Protein AF-A0A3P6BH16-F1 (afdb_monomer_lite)

Sequence (63 aa):
VKIGLSCCEEDEERRMETRDAVEKIERLRDGQDLDGDFATSTHNVFASRLMDDDDFGLAMNGG

Radius of gyration: 20.87 Å; chains: 1; bounding box: 48×22×52 Å

Organism: Brassica oleracea (NCBI:txid3712)

pLDDT: mean 70.78, std 19.98, range [36.53, 95.81]

Structure (mmCIF, N/CA/C/O backbone):
data_AF-A0A3P6BH16-F1
#
_entry.id   AF-A0A3P6BH16-F1
#
loop_
_atom_site.group_PDB
_atom_site.id
_atom_site.type_symbol
_atom_site.label_atom_id
_atom_site.label_alt_id
_atom_site.label_comp_id
_atom_site.label_asym_id
_atom_site.label_entity_id
_atom_site.label_seq_id
_atom_site.pdbx_PDB_ins_code
_atom_site.Cartn_x
_atom_site.Cartn_y
_atom_site.Cartn_z
_atom_site.occupancy
_atom_site.B_iso_or_equ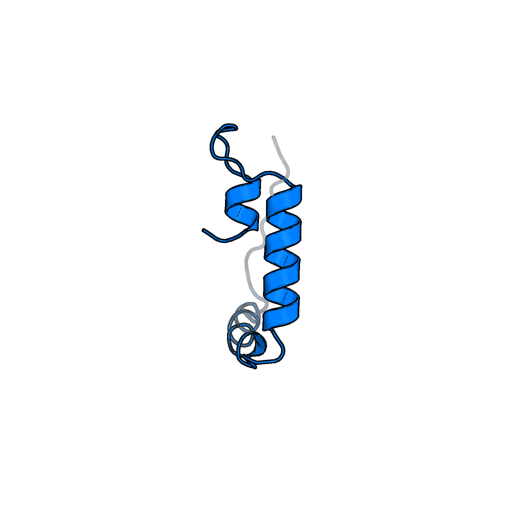iv
_atom_site.auth_seq_id
_atom_site.auth_comp_id
_atom_site.auth_asym_id
_atom_site.auth_atom_id
_atom_site.pdbx_PDB_model_num
ATOM 1 N N . VAL A 1 1 ? -0.554 -12.744 -1.492 1.00 60.75 1 VAL A N 1
ATOM 2 C CA . VAL A 1 1 ? 0.265 -11.760 -2.242 1.00 60.75 1 VAL A CA 1
ATOM 3 C C . VAL A 1 1 ? 1.100 -10.972 -1.235 1.00 60.75 1 VAL A C 1
ATOM 5 O O . VAL A 1 1 ? 0.587 -10.689 -0.159 1.00 60.75 1 VAL A O 1
ATOM 8 N N . LYS A 1 2 ? 2.392 -10.717 -1.500 1.00 86.50 2 LYS A N 1
ATOM 9 C CA . LYS A 1 2 ? 3.255 -9.907 -0.606 1.00 86.50 2 LYS A CA 1
ATOM 10 C C . LYS A 1 2 ? 2.747 -8.458 -0.611 1.00 86.50 2 LYS A C 1
ATOM 12 O O . LYS A 1 2 ? 2.326 -8.003 -1.666 1.00 86.50 2 LYS A O 1
ATOM 17 N N . ILE A 1 3 ? 2.836 -7.731 0.509 1.00 91.00 3 ILE A N 1
ATOM 18 C CA . ILE A 1 3 ? 2.301 -6.354 0.629 1.00 91.00 3 ILE A CA 1
ATOM 19 C C . ILE A 1 3 ? 2.774 -5.464 -0.533 1.00 91.00 3 ILE A C 1
ATOM 21 O O . ILE A 1 3 ? 1.956 -4.837 -1.192 1.00 91.00 3 ILE A O 1
ATOM 25 N N . GLY A 1 4 ? 4.069 -5.506 -0.869 1.00 91.25 4 GLY A N 1
ATOM 26 C CA . GLY A 1 4 ? 4.621 -4.721 -1.981 1.00 91.25 4 GLY A CA 1
ATOM 27 C C . GLY A 1 4 ? 4.047 -5.058 -3.364 1.00 91.25 4 GLY A C 1
ATOM 28 O O . GLY A 1 4 ? 3.919 -4.163 -4.187 1.00 91.25 4 GLY A O 1
ATOM 29 N N . LEU A 1 5 ? 3.654 -6.313 -3.617 1.00 92.38 5 LEU A N 1
ATOM 30 C CA . LEU A 1 5 ? 3.004 -6.684 -4.881 1.00 92.38 5 LEU A CA 1
ATOM 31 C C . LEU A 1 5 ? 1.589 -6.099 -4.958 1.00 92.38 5 LEU A C 1
ATOM 33 O O . LEU A 1 5 ? 1.231 -5.534 -5.980 1.00 92.38 5 LEU A O 1
ATOM 37 N N . SER A 1 6 ? 0.828 -6.153 -3.862 1.00 92.81 6 SER A N 1
ATOM 38 C CA . SER A 1 6 ? -0.529 -5.593 -3.818 1.00 92.81 6 SER A CA 1
ATOM 39 C C . SER A 1 6 ? -0.569 -4.061 -3.873 1.00 92.81 6 SER A C 1
ATOM 41 O O . SER A 1 6 ? -1.563 -3.498 -4.320 1.00 92.81 6 SER A O 1
ATOM 43 N N . CYS A 1 7 ? 0.484 -3.368 -3.429 1.00 94.25 7 CYS A N 1
ATOM 44 C CA . CYS A 1 7 ? 0.584 -1.910 -3.574 1.00 94.25 7 CYS A CA 1
ATOM 45 C C . CYS A 1 7 ? 0.926 -1.474 -5.008 1.00 94.25 7 CYS A C 1
ATOM 47 O O . CYS A 1 7 ? 0.584 -0.364 -5.404 1.00 94.25 7 CYS A O 1
ATOM 49 N N . CYS A 1 8 ? 1.603 -2.332 -5.776 1.00 94.50 8 CYS A N 1
ATOM 50 C CA . 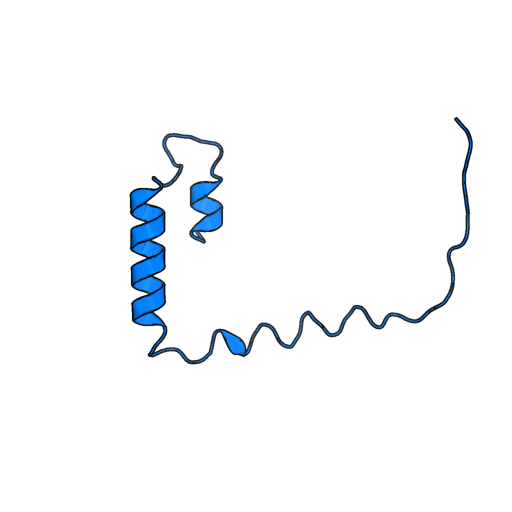CYS A 1 8 ? 2.003 -2.064 -7.160 1.00 94.50 8 CYS A CA 1
ATOM 51 C C . CYS A 1 8 ? 1.050 -2.689 -8.189 1.00 94.50 8 CYS A C 1
ATOM 53 O O . CYS A 1 8 ? 1.406 -2.794 -9.360 1.00 94.50 8 CYS A O 1
ATOM 55 N N . GLU A 1 9 ? -0.135 -3.134 -7.768 1.00 95.31 9 GLU A N 1
ATOM 56 C CA . GLU A 1 9 ? -1.112 -3.737 -8.672 1.00 95.31 9 GLU A CA 1
ATOM 57 C C . GLU A 1 9 ? -1.578 -2.695 -9.708 1.00 95.31 9 GLU A C 1
ATOM 59 O O . GLU A 1 9 ? -1.855 -1.542 -9.364 1.00 95.31 9 GLU A O 1
ATOM 64 N N . GLU A 1 10 ? -1.602 -3.066 -10.991 1.00 93.81 10 GLU A N 1
ATOM 65 C CA . GLU A 1 10 ? -1.937 -2.142 -12.090 1.00 93.81 10 GLU A CA 1
ATOM 66 C C . GLU A 1 10 ? -3.415 -1.734 -12.061 1.00 93.81 10 GLU A C 1
ATOM 68 O O . GLU A 1 10 ? -3.755 -0.587 -12.348 1.00 93.81 10 GLU A O 1
ATOM 73 N N . ASP A 1 11 ? -4.277 -2.663 -11.652 1.00 95.38 11 ASP A N 1
ATOM 74 C CA . ASP A 1 11 ? -5.707 -2.446 -11.465 1.00 95.38 11 ASP A CA 1
ATOM 75 C C . ASP A 1 11 ? -5.952 -1.664 -10.166 1.00 95.38 11 ASP A C 1
ATOM 77 O O . ASP A 1 11 ? -5.609 -2.124 -9.075 1.00 95.38 11 ASP A O 1
ATOM 81 N N . GLU A 1 12 ? -6.530 -0.466 -10.280 1.00 92.62 12 GLU A N 1
ATOM 82 C CA . GLU A 1 12 ? -6.744 0.423 -9.134 1.00 92.62 12 GLU A CA 1
ATOM 83 C C . GLU A 1 12 ? -7.759 -0.124 -8.133 1.00 92.62 12 GLU A C 1
ATOM 85 O O . GLU A 1 12 ? -7.615 0.124 -6.940 1.00 92.62 12 GLU A O 1
ATOM 90 N N . GLU A 1 13 ? -8.751 -0.889 -8.595 1.00 93.81 13 GLU A N 1
ATOM 91 C CA . GLU A 1 13 ? -9.776 -1.483 -7.733 1.00 93.81 13 GLU A CA 1
ATOM 92 C C . GLU A 1 13 ? -9.190 -2.617 -6.881 1.00 93.81 13 GLU A C 1
ATOM 94 O O . GLU A 1 13 ? -9.658 -2.896 -5.778 1.00 93.81 13 GLU A O 1
ATOM 99 N N . ARG A 1 14 ? -8.130 -3.262 -7.380 1.00 92.38 14 ARG A N 1
ATOM 100 C CA . ARG A 1 14 ? -7.433 -4.349 -6.678 1.00 92.38 14 ARG A CA 1
ATOM 101 C C . ARG A 1 14 ? -6.224 -3.877 -5.880 1.00 92.38 14 ARG A C 1
ATOM 103 O O . ARG A 1 14 ? -5.753 -4.594 -4.992 1.00 92.38 14 ARG A O 1
ATOM 110 N N . ARG A 1 15 ? -5.720 -2.679 -6.181 1.00 95.81 15 ARG A N 1
ATOM 111 C CA . ARG A 1 15 ? -4.583 -2.082 -5.489 1.00 95.81 15 ARG A CA 1
ATOM 112 C C . ARG A 1 15 ? -4.928 -1.842 -4.028 1.00 95.81 15 ARG A C 1
ATOM 114 O O . ARG A 1 15 ? -5.934 -1.231 -3.685 1.00 95.81 15 ARG A O 1
ATOM 121 N N . MET A 1 16 ? -4.051 -2.314 -3.154 1.00 94.62 16 MET A N 1
ATOM 122 C CA . MET A 1 16 ? -4.215 -2.126 -1.719 1.00 94.62 16 MET A CA 1
ATOM 123 C C . MET A 1 16 ? -4.078 -0.649 -1.345 1.00 94.62 16 MET A C 1
ATOM 125 O O . MET A 1 16 ? -3.123 0.011 -1.757 1.00 94.62 16 MET A O 1
ATOM 129 N N . GLU A 1 17 ? -4.987 -0.153 -0.506 1.00 95.44 17 GLU A N 1
ATOM 130 C CA . GLU A 1 17 ? -4.875 1.197 0.034 1.00 95.44 17 GLU A CA 1
ATOM 131 C C . GLU A 1 17 ? -3.651 1.340 0.944 1.00 95.44 17 GLU A C 1
ATOM 133 O O . GLU A 1 17 ? -3.300 0.448 1.721 1.00 95.44 17 GLU A O 1
ATOM 138 N N . THR A 1 18 ? -3.022 2.515 0.903 1.00 93.69 18 THR A N 1
ATOM 139 C CA . THR A 1 18 ? -1.823 2.821 1.697 1.00 93.69 18 THR A CA 1
ATOM 140 C C . THR A 1 18 ? -2.040 2.583 3.188 1.00 93.69 18 THR A C 1
ATOM 142 O O . THR A 1 18 ? -1.151 2.078 3.872 1.00 93.69 18 THR A O 1
ATOM 145 N N . ARG A 1 19 ? -3.227 2.920 3.702 1.00 95.31 19 ARG A N 1
ATOM 146 C CA . ARG A 1 19 ? -3.567 2.722 5.113 1.00 95.31 19 ARG A CA 1
ATOM 147 C C . ARG A 1 19 ? -3.550 1.240 5.493 1.00 95.31 19 ARG A C 1
ATOM 149 O O . ARG A 1 19 ? -2.942 0.883 6.499 1.00 95.31 19 ARG A O 1
ATOM 156 N N . ASP A 1 20 ? -4.148 0.393 4.665 1.00 94.31 20 ASP A N 1
ATOM 157 C CA . ASP A 1 20 ? -4.208 -1.054 4.879 1.00 94.31 20 ASP A CA 1
ATOM 158 C C . ASP A 1 20 ? -2.830 -1.705 4.747 1.00 94.31 20 ASP A C 1
ATOM 160 O O . ASP A 1 20 ? -2.502 -2.648 5.473 1.00 94.31 20 ASP A O 1
ATOM 164 N N . ALA A 1 21 ? -2.002 -1.191 3.835 1.00 94.12 21 ALA A N 1
ATOM 165 C CA . ALA A 1 21 ? -0.623 -1.631 3.684 1.00 94.12 21 ALA A CA 1
ATOM 166 C C . ALA A 1 21 ? 0.194 -1.335 4.949 1.00 94.12 21 ALA A C 1
ATOM 168 O O . ALA A 1 21 ? 0.866 -2.231 5.458 1.00 94.12 21 ALA A O 1
ATOM 169 N N . VAL A 1 22 ? 0.096 -0.114 5.489 1.00 94.75 22 VAL A N 1
ATOM 170 C CA . VAL A 1 22 ? 0.766 0.273 6.741 1.00 94.75 22 VAL A CA 1
ATOM 171 C C . VAL A 1 22 ? 0.277 -0.593 7.896 1.00 94.75 22 VAL A C 1
ATOM 173 O O . VAL A 1 22 ? 1.093 -1.202 8.579 1.00 94.75 22 VAL A O 1
ATOM 176 N N . GLU A 1 23 ? -1.035 -0.747 8.056 1.00 93.75 23 GLU A N 1
ATOM 177 C CA . GLU A 1 23 ? -1.616 -1.558 9.129 1.00 93.75 23 GLU A CA 1
ATOM 178 C C . GLU A 1 23 ? -1.142 -3.025 9.075 1.00 93.75 23 GLU A C 1
ATOM 180 O O . GLU A 1 23 ? -0.812 -3.627 10.099 1.00 93.75 23 GLU A O 1
ATOM 185 N N . LYS A 1 24 ? -1.053 -3.617 7.876 1.00 90.81 24 LYS A N 1
ATOM 186 C CA . LYS A 1 24 ? -0.506 -4.971 7.695 1.00 90.81 24 LYS A CA 1
ATOM 187 C C . LYS A 1 24 ? 0.990 -5.044 7.995 1.00 90.81 24 LYS A C 1
ATOM 189 O O . LYS A 1 24 ? 1.424 -6.046 8.555 1.00 90.81 24 LYS A O 1
ATOM 194 N N . ILE A 1 25 ? 1.771 -4.019 7.649 1.00 91.44 25 ILE A N 1
ATOM 195 C CA . ILE A 1 25 ? 3.202 -3.957 7.987 1.00 91.44 25 ILE A CA 1
ATOM 196 C C . ILE A 1 25 ? 3.388 -3.890 9.505 1.00 91.44 25 ILE A C 1
ATOM 198 O O . ILE A 1 25 ? 4.225 -4.612 10.039 1.00 91.44 25 ILE A O 1
ATOM 202 N N . GLU A 1 26 ? 2.600 -3.076 10.207 1.00 90.94 26 GLU A N 1
ATOM 203 C CA . GLU A 1 26 ? 2.684 -2.964 11.667 1.00 90.94 26 GLU A CA 1
ATOM 204 C C . GLU A 1 26 ? 2.310 -4.272 12.363 1.00 90.94 26 GLU A C 1
ATOM 206 O O . GLU A 1 26 ? 3.052 -4.735 13.221 1.00 90.94 26 GLU A O 1
ATOM 211 N N . ARG A 1 27 ? 1.242 -4.943 11.917 1.00 87.00 27 ARG A N 1
ATOM 212 C CA . ARG A 1 27 ? 0.873 -6.273 12.432 1.00 87.00 27 ARG A CA 1
ATOM 213 C C . ARG A 1 27 ? 1.955 -7.327 12.212 1.00 87.00 27 ARG A C 1
ATOM 215 O O . ARG A 1 27 ? 2.124 -8.207 13.048 1.00 87.00 27 ARG A O 1
ATOM 222 N N . LEU A 1 28 ? 2.660 -7.271 11.082 1.00 84.56 28 LEU A N 1
ATOM 223 C CA . LEU A 1 28 ? 3.784 -8.171 10.827 1.00 84.56 28 LEU A CA 1
ATOM 224 C C . LEU A 1 28 ? 4.974 -7.842 11.728 1.00 84.56 28 LEU A C 1
ATOM 226 O O . LEU A 1 28 ? 5.599 -8.764 12.233 1.00 84.56 28 LEU A O 1
ATOM 230 N N . ARG A 1 29 ? 5.258 -6.556 11.958 1.00 80.12 29 ARG A N 1
ATOM 231 C CA . ARG A 1 29 ? 6.326 -6.100 12.856 1.00 80.12 29 ARG A CA 1
ATOM 232 C C . ARG A 1 29 ? 6.071 -6.529 14.302 1.00 80.12 29 ARG A C 1
ATOM 234 O O . ARG A 1 29 ? 6.983 -7.034 14.938 1.00 80.12 29 ARG A O 1
ATOM 241 N N . ASP A 1 30 ? 4.834 -6.406 14.775 1.00 76.75 30 ASP A N 1
ATOM 242 C CA . ASP A 1 30 ? 4.437 -6.818 16.129 1.00 76.75 30 ASP A CA 1
ATOM 243 C C . ASP A 1 30 ? 4.344 -8.353 16.276 1.00 76.75 30 ASP A C 1
ATOM 245 O O . ASP A 1 30 ? 4.407 -8.889 17.379 1.00 76.75 30 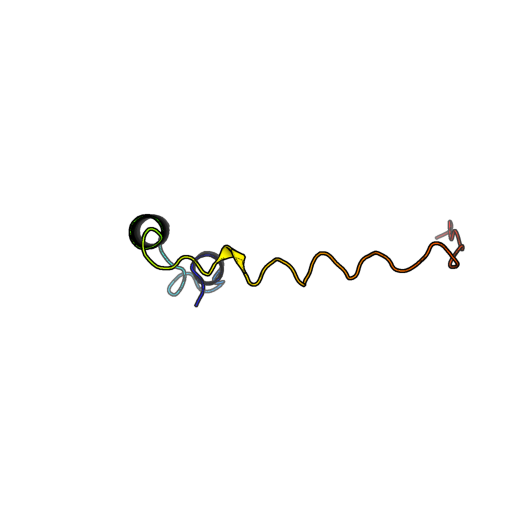ASP A O 1
ATOM 249 N N . GLY A 1 31 ? 4.188 -9.084 15.166 1.00 62.88 31 GLY A N 1
ATOM 250 C CA . GLY A 1 31 ? 4.204 -10.551 15.130 1.00 62.88 31 GLY A CA 1
ATOM 251 C C . GLY A 1 31 ? 5.596 -11.169 14.941 1.00 62.88 31 GLY A C 1
ATOM 252 O O . GLY A 1 31 ? 5.735 -12.388 15.034 1.00 62.88 31 GLY A O 1
ATOM 253 N N . GLN A 1 32 ? 6.623 -10.358 14.667 1.00 56.72 32 GLN A N 1
ATOM 254 C CA . GLN A 1 32 ? 7.991 -10.812 14.388 1.00 56.72 32 GLN A CA 1
ATOM 255 C C . GLN A 1 32 ? 8.810 -11.144 15.645 1.00 56.72 32 GLN A C 1
ATOM 257 O O . GLN A 1 32 ? 9.868 -11.756 15.518 1.00 56.72 32 GLN A O 1
ATOM 262 N N . ASP A 1 33 ? 8.312 -10.846 16.848 1.00 52.69 33 ASP A N 1
ATOM 263 C CA . ASP A 1 33 ? 8.944 -11.264 18.108 1.00 52.69 33 ASP A CA 1
ATOM 264 C C . ASP A 1 33 ? 8.831 -12.782 18.388 1.00 52.69 33 ASP A C 1
ATOM 266 O O . ASP A 1 33 ? 9.396 -13.266 19.370 1.00 52.69 33 ASP A O 1
ATOM 270 N N . LEU A 1 34 ? 8.120 -13.556 17.549 1.00 53.69 34 LEU A N 1
ATOM 271 C CA . LEU A 1 34 ? 7.843 -14.985 17.785 1.00 53.69 34 LEU A CA 1
ATOM 272 C C . LEU A 1 34 ? 8.318 -15.956 16.693 1.00 53.69 34 LEU A C 1
ATOM 274 O O . LEU A 1 34 ? 8.261 -17.161 16.924 1.00 53.69 34 LEU A O 1
ATOM 278 N N . ASP A 1 35 ? 8.812 -15.487 15.545 1.00 48.56 35 ASP A N 1
ATOM 279 C CA . ASP A 1 35 ? 9.261 -16.378 14.463 1.00 48.56 35 ASP A CA 1
ATOM 280 C C . ASP A 1 35 ? 10.662 -15.982 13.985 1.00 48.56 35 ASP A C 1
ATOM 282 O O . ASP A 1 35 ? 10.876 -15.324 12.964 1.00 48.56 35 ASP A O 1
ATOM 286 N N . GLY A 1 36 ? 11.642 -16.357 14.809 1.00 48.84 36 GLY A N 1
ATOM 287 C CA . GLY A 1 36 ? 13.072 -16.194 14.572 1.00 48.84 36 GLY A CA 1
ATOM 288 C C . GLY A 1 36 ? 13.616 -17.071 13.442 1.00 48.84 36 GLY A C 1
ATOM 289 O O . GLY A 1 36 ? 14.605 -17.759 13.657 1.00 48.84 36 GLY A O 1
ATOM 290 N N . ASP A 1 37 ? 13.006 -17.033 12.254 1.00 50.91 37 ASP A N 1
ATOM 291 C CA . ASP A 1 37 ? 13.525 -17.725 11.064 1.00 50.91 37 ASP A CA 1
ATOM 292 C C . ASP A 1 37 ? 13.492 -16.887 9.769 1.00 50.91 37 ASP A C 1
ATOM 294 O O . ASP A 1 37 ? 13.966 -17.323 8.721 1.00 50.91 37 ASP A O 1
ATOM 298 N N . PHE A 1 38 ? 13.056 -15.618 9.812 1.00 53.28 38 PHE A N 1
ATOM 299 C CA . PHE A 1 38 ? 13.150 -14.736 8.632 1.00 53.28 38 PHE A CA 1
ATOM 300 C C . PHE A 1 38 ? 14.608 -14.426 8.222 1.00 53.28 38 PHE A C 1
ATOM 302 O O . PHE A 1 38 ? 14.880 -14.060 7.077 1.00 53.28 38 PHE A O 1
ATOM 309 N N . ALA A 1 39 ? 15.567 -14.606 9.136 1.00 51.72 39 ALA A N 1
ATOM 310 C CA . ALA A 1 39 ? 16.988 -14.369 8.883 1.00 51.72 39 ALA A CA 1
ATOM 311 C C . ALA A 1 39 ? 17.713 -15.552 8.203 1.00 51.72 39 ALA A C 1
ATOM 313 O O . ALA A 1 39 ? 18.764 -15.343 7.596 1.00 51.72 39 ALA A O 1
ATOM 314 N N . THR A 1 40 ? 17.169 -16.775 8.240 1.00 49.44 40 THR A N 1
ATOM 315 C CA . THR A 1 40 ? 17.911 -17.976 7.804 1.00 49.44 40 THR A CA 1
ATOM 316 C C . THR A 1 40 ? 17.898 -18.184 6.281 1.00 49.44 40 THR A C 1
ATOM 318 O O . THR A 1 40 ? 18.835 -18.763 5.733 1.00 49.44 40 THR A O 1
ATOM 321 N N . SER A 1 41 ? 16.923 -17.636 5.543 1.00 49.44 41 SER A N 1
ATOM 322 C CA . SER A 1 41 ? 16.834 -17.829 4.080 1.00 49.44 41 SER A CA 1
ATOM 323 C C . SER A 1 41 ? 17.415 -16.685 3.227 1.00 49.44 41 SER A C 1
ATOM 325 O O . SER A 1 41 ? 17.150 -16.628 2.026 1.00 49.44 41 SER A O 1
ATOM 327 N N . THR A 1 42 ? 18.207 -15.774 3.812 1.00 51.25 42 THR A N 1
ATOM 328 C CA . THR A 1 42 ? 18.960 -14.750 3.045 1.00 51.25 42 THR A CA 1
ATOM 329 C C . THR A 1 42 ? 20.460 -15.074 2.945 1.00 51.25 42 THR A C 1
ATOM 331 O O . THR A 1 42 ? 21.190 -14.433 2.191 1.00 51.25 42 THR A O 1
ATOM 334 N N . HIS A 1 43 ? 20.946 -16.116 3.630 1.00 49.28 43 HIS A N 1
ATOM 335 C CA . HIS A 1 43 ? 22.376 -16.459 3.651 1.00 49.28 43 HIS A CA 1
ATOM 336 C C . HIS A 1 43 ? 22.844 -17.346 2.474 1.00 49.28 43 HIS A C 1
ATOM 338 O O . HIS A 1 43 ? 23.972 -17.828 2.457 1.00 49.28 43 HIS A O 1
ATOM 344 N N . ASN A 1 44 ? 22.009 -17.578 1.461 1.00 52.47 44 ASN A N 1
ATOM 345 C CA . ASN A 1 44 ? 22.362 -18.400 0.295 1.00 52.47 44 ASN A CA 1
ATOM 346 C C . ASN A 1 44 ? 22.232 -17.684 -1.060 1.00 52.47 44 ASN A C 1
ATOM 348 O O . ASN A 1 44 ? 22.513 -18.299 -2.083 1.00 52.47 44 ASN A O 1
ATOM 352 N N . VAL A 1 45 ? 21.895 -16.389 -1.096 1.00 54.38 45 VAL A N 1
ATOM 353 C CA . VAL A 1 45 ? 21.857 -15.615 -2.360 1.00 54.38 45 VAL A CA 1
ATOM 354 C C . VAL A 1 45 ? 23.024 -14.622 -2.479 1.00 54.38 45 VAL A C 1
ATOM 356 O O . VAL A 1 45 ? 23.307 -14.115 -3.561 1.00 54.38 45 VAL A O 1
ATOM 359 N N . PHE A 1 46 ? 23.789 -14.409 -1.404 1.00 54.22 46 PHE A N 1
ATOM 360 C CA . PHE A 1 46 ? 24.988 -13.557 -1.414 1.00 54.22 46 PHE A CA 1
ATOM 361 C C . PHE A 1 46 ? 26.308 -14.308 -1.676 1.00 54.22 46 PHE A C 1
ATOM 363 O O . PHE A 1 46 ? 27.379 -13.738 -1.497 1.00 54.22 46 PHE A O 1
ATOM 370 N N . ALA A 1 47 ? 26.251 -15.561 -2.143 1.00 54.50 47 ALA A N 1
ATOM 371 C CA . ALA A 1 47 ? 27.430 -16.382 -2.449 1.00 54.50 47 ALA A CA 1
ATOM 372 C C . ALA A 1 47 ? 27.489 -16.873 -3.914 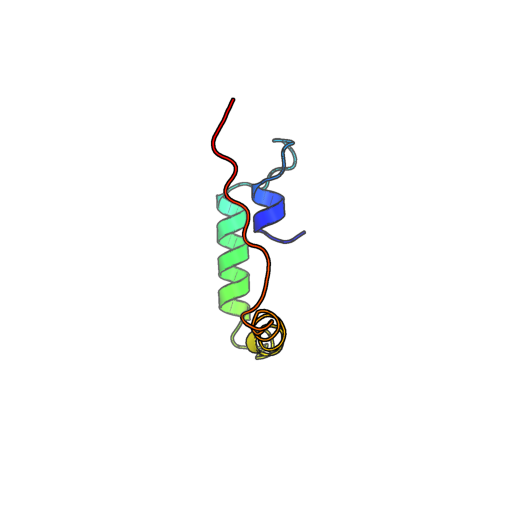1.00 54.50 47 ALA A C 1
ATOM 374 O O . ALA A 1 47 ? 28.064 -17.919 -4.192 1.00 54.50 47 ALA A O 1
ATOM 375 N N . SER A 1 48 ? 26.908 -16.138 -4.873 1.00 52.97 48 SER A N 1
ATOM 376 C CA . SER A 1 48 ? 27.023 -16.471 -6.313 1.00 52.97 48 SER A CA 1
ATOM 377 C C . SER A 1 48 ? 27.562 -15.340 -7.191 1.00 52.97 48 SER A C 1
ATOM 379 O O . SER A 1 48 ? 27.429 -15.395 -8.407 1.00 52.97 48 SER A O 1
ATOM 381 N N . ARG A 1 49 ? 28.198 -14.318 -6.604 1.00 55.94 49 ARG A N 1
ATOM 382 C CA . ARG A 1 49 ? 28.950 -13.302 -7.370 1.00 55.94 49 ARG A CA 1
ATOM 383 C C . ARG A 1 49 ? 30.463 -13.357 -7.170 1.00 55.94 49 ARG A C 1
ATOM 385 O O . ARG A 1 49 ? 31.153 -12.432 -7.568 1.00 55.94 49 ARG A O 1
ATOM 392 N N . LEU A 1 50 ? 30.975 -14.462 -6.632 1.00 55.38 50 LEU A N 1
ATOM 393 C CA . LEU A 1 50 ? 32.377 -14.829 -6.81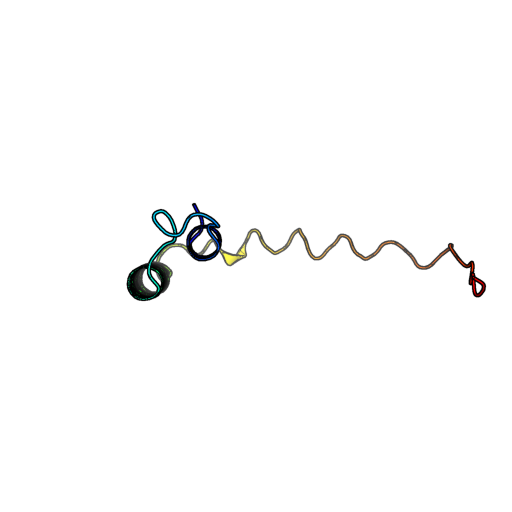3 1.00 55.38 50 LEU A CA 1
ATOM 394 C C . LEU A 1 50 ? 32.486 -15.751 -8.039 1.00 55.38 50 LEU A C 1
ATOM 396 O O . LEU A 1 50 ? 32.825 -16.922 -7.912 1.00 55.38 50 LEU A O 1
ATOM 400 N N . MET A 1 51 ? 32.089 -15.244 -9.209 1.00 53.34 51 MET A N 1
ATOM 401 C CA . MET A 1 51 ? 32.546 -15.805 -10.479 1.00 53.34 51 MET A CA 1
ATOM 402 C C . MET A 1 51 ? 33.691 -14.908 -10.920 1.00 53.34 51 MET A C 1
ATOM 404 O O . MET A 1 51 ? 33.472 -13.767 -11.316 1.00 53.34 51 MET A O 1
ATOM 408 N N . ASP A 1 52 ? 34.870 -15.435 -10.627 1.00 47.62 52 ASP A N 1
ATOM 409 C CA . ASP A 1 52 ? 36.184 -15.189 -11.200 1.00 47.62 52 ASP A CA 1
ATOM 410 C C . ASP A 1 52 ? 36.274 -14.109 -12.290 1.00 47.62 52 ASP A C 1
ATOM 412 O O . ASP A 1 52 ? 35.612 -14.141 -13.328 1.00 47.62 52 ASP A O 1
ATOM 416 N N . ASP A 1 53 ? 37.147 -13.164 -11.975 1.00 52.00 53 ASP A N 1
ATOM 417 C CA . ASP A 1 53 ? 37.940 -12.310 -12.845 1.00 52.00 53 ASP A CA 1
ATOM 418 C C . ASP A 1 53 ? 38.492 -13.117 -14.038 1.00 52.00 53 ASP A C 1
ATOM 420 O O . ASP A 1 53 ? 39.504 -13.766 -13.861 1.00 52.00 53 ASP A O 1
ATOM 424 N N . ASP A 1 54 ? 37.814 -13.155 -15.197 1.00 56.31 54 ASP A N 1
ATOM 425 C CA . ASP A 1 54 ? 38.427 -13.321 -16.533 1.00 56.31 54 ASP A CA 1
ATOM 426 C C . ASP A 1 54 ? 37.371 -13.331 -17.674 1.00 56.31 54 ASP A C 1
ATOM 428 O O . ASP A 1 54 ? 36.428 -14.117 -17.688 1.00 56.31 54 ASP A O 1
ATOM 432 N N . ASP A 1 55 ? 37.606 -12.478 -18.679 1.00 61.06 55 ASP A N 1
ATOM 433 C CA . ASP A 1 55 ? 37.099 -12.548 -20.066 1.00 61.06 55 ASP A CA 1
ATOM 434 C C . ASP A 1 55 ? 35.636 -12.138 -20.391 1.00 61.06 55 ASP A C 1
ATOM 436 O O . ASP A 1 55 ? 34.723 -12.953 -20.474 1.00 61.06 55 ASP A O 1
ATOM 440 N N . PHE A 1 56 ? 35.425 -10.849 -20.703 1.00 52.91 56 PHE A N 1
ATOM 441 C CA . PHE A 1 56 ? 34.879 -10.433 -22.013 1.00 52.91 56 PHE A CA 1
ATOM 442 C C . PHE A 1 56 ? 35.129 -8.931 -22.217 1.00 52.91 56 PHE A C 1
ATOM 444 O O . PHE A 1 56 ? 34.282 -8.067 -21.968 1.00 52.91 56 PHE A O 1
ATOM 451 N N . GLY A 1 57 ? 36.338 -8.600 -22.663 1.00 65.12 57 GLY A N 1
ATOM 452 C CA . GLY A 1 57 ? 36.554 -7.331 -23.338 1.00 65.12 57 GLY A CA 1
ATOM 453 C C . GLY A 1 57 ? 35.813 -7.358 -24.668 1.00 65.12 57 GLY A C 1
ATOM 454 O O . GLY A 1 57 ? 35.947 -8.326 -25.397 1.00 65.12 57 GLY A O 1
ATOM 455 N N . LEU A 1 58 ? 35.061 -6.305 -24.979 1.00 53.62 58 LEU A N 1
ATOM 456 C CA . LEU A 1 58 ? 34.999 -5.682 -26.303 1.00 53.62 58 LEU A CA 1
ATOM 457 C C . LEU A 1 58 ? 34.223 -4.367 -26.155 1.00 53.62 58 LEU A C 1
ATOM 459 O O . LEU A 1 58 ? 32.998 -4.331 -26.059 1.00 53.62 58 LEU A O 1
ATOM 463 N N . ALA A 1 59 ? 34.971 -3.266 -26.132 1.00 57.94 59 ALA A N 1
ATOM 464 C CA . ALA A 1 59 ? 34.431 -1.949 -26.410 1.00 57.94 59 ALA A CA 1
ATOM 465 C C . ALA A 1 59 ? 33.810 -1.955 -27.813 1.00 57.94 59 ALA A C 1
ATOM 467 O O . ALA A 1 59 ? 34.491 -2.284 -28.784 1.00 57.94 59 ALA A O 1
ATOM 468 N N . MET A 1 60 ? 32.553 -1.535 -27.934 1.00 56.69 60 MET A N 1
ATOM 469 C CA . MET A 1 60 ? 31.996 -1.120 -29.218 1.00 56.69 60 MET A CA 1
ATOM 470 C C . MET A 1 60 ? 31.407 0.277 -29.064 1.00 56.69 60 MET A C 1
ATOM 472 O O . MET A 1 60 ? 30.254 0.480 -28.701 1.00 56.69 60 MET 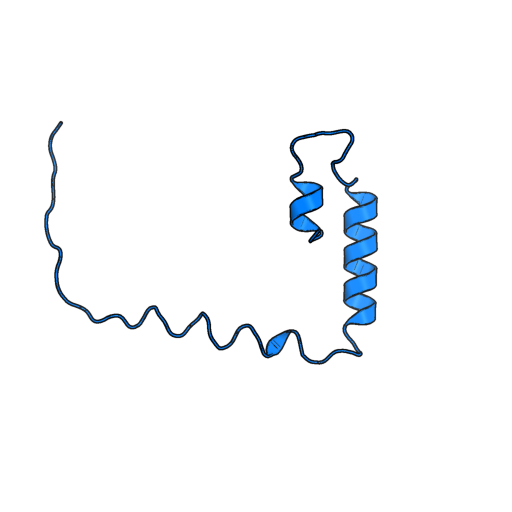A O 1
ATOM 476 N N . ASN A 1 61 ? 32.287 1.247 -29.294 1.00 46.75 61 ASN A N 1
ATOM 477 C CA . ASN A 1 61 ? 31.930 2.586 -29.724 1.00 46.75 61 ASN A CA 1
ATOM 478 C C . ASN A 1 61 ? 31.522 2.501 -31.209 1.00 46.75 61 ASN A C 1
ATOM 480 O O . ASN A 1 61 ? 32.260 1.891 -31.985 1.00 46.75 61 ASN A O 1
ATOM 484 N N . GLY A 1 62 ? 30.404 3.117 -31.608 1.00 40.59 62 GLY A N 1
ATOM 485 C CA . GLY A 1 62 ? 30.100 3.390 -33.020 1.00 40.59 62 GLY A CA 1
ATOM 486 C C . GLY A 1 62 ? 28.685 3.032 -33.483 1.00 40.59 62 GLY A C 1
ATOM 487 O O . GLY A 1 62 ? 28.398 1.870 -33.764 1.00 40.59 62 GLY A O 1
ATOM 488 N N . GLY A 1 63 ? 27.859 4.069 -33.642 1.00 36.53 63 GLY A N 1
ATOM 489 C CA . GLY A 1 63 ? 26.592 4.091 -34.374 1.00 36.53 63 GLY A CA 1
ATOM 490 C C . GLY A 1 63 ? 26.134 5.526 -34.560 1.00 36.53 63 GLY A C 1
ATOM 491 O O . GLY A 1 63 ? 25.528 6.047 -33.601 1.00 36.53 63 GLY A O 1
#

Secondary structure (DSSP, 8-state):
--HHHHHT-SSTTTSPPHHHHHHHHHHHHHHTTS-TTTTGGGTTSSSS----S----------

Foldseek 3Di:
DPLVCLCPDPDPVSRDDPVVSVVVVVVVVVVVVPDPCPPPVVVPPVPPPPPDDDDDDDDDDDD